Protein AF-A0A2D9HT43-F1 (afdb_monomer)

Radius of gyration: 37.3 Å; Cα contacts (8 Å, |Δi|>4): 70; chains: 1; bounding box: 81×37×95 Å

Mean predicted aligned error: 15.66 Å

Sequence (176 aa):
MTYVPLQVFAKCLQIGKVQDRSEYRELWDRGIVPRKLMPRNPSKAYAIAPDAKKRDFIDFRGEWKNGVFKRFTKAEQQSKRKEYKKSERYKAIVTKAQNKYKKTKKSKTTRKKYNSSEKAKEARKGQALKNRIKRNAYQVKYRAQPKVKAKIKAYDNRPEVKARKRQLERERSKKA

Solvent-accessible surface area (backbone atoms only — not comparable to full-atom values): 10287 Å² total; per-residue (Å²): 136,78,61,41,56,61,68,61,48,54,52,55,34,61,75,66,67,56,86,48,76,65,59,54,49,51,38,42,76,70,61,76,47,67,84,63,56,48,40,98,58,58,64,73,79,68,62,73,48,93,81,58,60,83,69,87,67,85,64,67,58,41,48,78,53,96,92,41,78,46,70,49,55,74,67,55,30,50,51,52,52,57,52,46,64,69,34,68,68,45,49,50,53,52,49,52,52,50,55,56,48,57,71,35,68,70,43,46,51,53,50,50,56,48,63,70,31,65,73,45,47,50,53,50,52,54,49,50,48,54,51,49,53,54,51,50,55,49,50,54,56,54,50,66,35,67,73,47,39,49,51,51,53,57,54,58,65,36,67,69,52,44,53,50,53,54,49,53,50,54,55,50,65,73,74,108

Secondary structure (DSSP, 8-state):
--PPPHHHHHHHHHHTT--SHHHHHHHHHTT-S-GGG--S-HHHHH---TT--------SSEEEETTEEEEPPHHHHHHHHHHHHHSHHHHHHHHHHHHHHHHSHHHHHHHHHHHHSHHHHHHHHHHHHHHHHHHHHHHHHHHHSHHHHHHHHHHHTSHHHHHHHHHHHHHHHTT-

Foldseek 3Di:
DDEAPPVVVVVVCVVVVPDDPVSVVVCVVVVVDDPRHDDPCVCVVPVPPVPPPVPVDPPLQFDDDPNDTDGDDPVSSVVVVVVVCVDPVVVVVVVVVVVVVCPDPVNVVVVVVVCPDPVNVVVVVVVVVVVVVVVVVVVVVVCPPPVNVVVVVVVCPDPVNVVVVVVVVVVVVVVD

pLDDT: mean 80.1, std 17.53, range [44.97, 96.88]

Structure (mmCIF, N/CA/C/O backbone):
data_AF-A0A2D9HT43-F1
#
_entry.id   AF-A0A2D9HT43-F1
#
loop_
_atom_site.group_PDB
_atom_site.id
_atom_site.type_symbol
_atom_site.label_atom_id
_atom_site.label_alt_id
_atom_site.label_comp_id
_atom_site.label_asym_id
_atom_site.label_entity_id
_atom_site.label_seq_id
_atom_site.pdbx_PDB_ins_code
_atom_site.Cartn_x
_atom_site.Cartn_y
_atom_site.Cartn_z
_atom_site.occupancy
_atom_site.B_iso_or_equiv
_atom_site.auth_seq_id
_atom_site.auth_comp_id
_atom_site.auth_asym_id
_atom_site.auth_atom_id
_atom_site.pdbx_PDB_model_num
ATOM 1 N N . MET A 1 1 ? -40.882 0.993 40.236 1.00 47.44 1 MET A N 1
ATOM 2 C CA . MET A 1 1 ? -39.575 1.456 40.763 1.00 47.44 1 MET A CA 1
ATOM 3 C C . MET A 1 1 ? -39.493 2.965 40.594 1.00 47.44 1 MET A C 1
ATOM 5 O O . MET A 1 1 ? -39.526 3.429 39.461 1.00 47.44 1 MET A O 1
ATOM 9 N N . THR A 1 2 ? -39.459 3.716 41.693 1.00 53.53 2 THR A N 1
ATOM 10 C CA . THR A 1 2 ? -39.380 5.184 41.706 1.00 53.53 2 THR A CA 1
ATOM 11 C C . THR A 1 2 ? -37.910 5.608 41.675 1.00 53.53 2 THR A C 1
ATOM 13 O O . THR A 1 2 ? -37.162 5.343 42.609 1.00 53.53 2 THR A O 1
ATOM 16 N N . TYR A 1 3 ? -37.471 6.195 40.562 1.00 56.66 3 TYR A N 1
ATOM 17 C CA . TYR A 1 3 ? -36.114 6.726 40.407 1.00 56.66 3 TYR A CA 1
ATOM 18 C C . TYR A 1 3 ? -36.106 8.212 40.754 1.00 56.66 3 TYR A C 1
ATOM 20 O O . TYR A 1 3 ? -37.044 8.930 40.405 1.00 56.66 3 TYR A 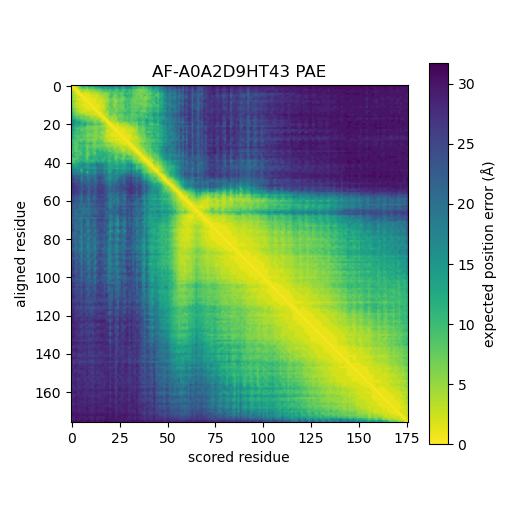O 1
ATOM 28 N N . VAL A 1 4 ? -35.036 8.686 41.388 1.00 59.50 4 VAL A N 1
ATOM 29 C CA . VAL A 1 4 ? -34.881 10.111 41.697 1.00 59.50 4 VAL A CA 1
ATOM 30 C C . VAL A 1 4 ? -34.480 10.882 40.432 1.00 59.50 4 VAL A C 1
ATOM 32 O O . VAL A 1 4 ? -33.596 10.429 39.692 1.00 59.50 4 VAL A O 1
ATOM 35 N N . PRO A 1 5 ? -35.098 12.046 40.153 1.00 61.25 5 PRO A N 1
ATOM 36 C CA . PRO A 1 5 ? -34.677 12.918 39.066 1.00 61.25 5 PRO A CA 1
ATOM 37 C C . PRO A 1 5 ? -33.209 13.332 39.210 1.00 61.25 5 PRO A C 1
ATOM 39 O O . PRO A 1 5 ? -32.733 13.663 40.293 1.00 61.25 5 PRO A O 1
ATOM 42 N N . LEU A 1 6 ? -32.491 13.368 38.089 1.00 59.22 6 LEU A N 1
ATOM 43 C CA . LEU A 1 6 ? -31.044 13.619 38.037 1.00 59.22 6 LEU A CA 1
ATOM 44 C C . LEU A 1 6 ? -30.625 14.950 38.691 1.00 59.22 6 LEU A C 1
ATOM 46 O O . LEU A 1 6 ? -29.543 15.049 39.260 1.00 59.22 6 LEU A O 1
ATOM 50 N N . GLN A 1 7 ? -31.503 15.951 38.651 1.00 61.62 7 GLN A N 1
ATOM 51 C CA . GLN A 1 7 ? -31.298 17.263 39.271 1.00 61.62 7 GLN A CA 1
ATOM 52 C C . GLN A 1 7 ? -31.323 17.198 40.804 1.00 61.62 7 GLN A C 1
ATOM 54 O O . GLN A 1 7 ? -30.508 17.836 41.464 1.00 61.62 7 GLN A O 1
ATOM 59 N N . VAL A 1 8 ? -32.235 16.403 41.371 1.00 65.50 8 VAL A N 1
ATOM 60 C CA . VAL A 1 8 ? -32.342 16.194 42.823 1.00 65.50 8 VAL A CA 1
ATOM 61 C C . VAL A 1 8 ? -31.124 15.414 43.316 1.00 65.50 8 VAL A C 1
ATOM 63 O O . VAL A 1 8 ? -30.506 15.785 44.306 1.00 65.50 8 VAL A O 1
ATOM 66 N N . PHE A 1 9 ? -30.707 14.404 42.551 1.00 64.94 9 PHE A N 1
ATOM 67 C CA . PHE A 1 9 ? -29.502 13.626 42.822 1.00 64.94 9 PHE A CA 1
ATOM 68 C C . PHE A 1 9 ? -28.223 14.485 42.845 1.00 64.94 9 PHE A C 1
ATOM 70 O O . PHE A 1 9 ? -27.435 14.390 43.782 1.00 64.94 9 PHE A O 1
ATOM 77 N N . ALA A 1 10 ? -28.037 15.366 41.855 1.00 61.75 10 ALA A N 1
ATOM 78 C CA . ALA A 1 10 ? -26.878 16.259 41.791 1.00 61.75 10 ALA A CA 1
ATOM 79 C C . ALA A 1 10 ? -26.815 17.238 42.980 1.00 61.75 10 ALA A C 1
ATOM 81 O O . ALA A 1 10 ? -25.738 17.458 43.532 1.00 61.75 10 ALA A O 1
ATOM 82 N N . LYS A 1 11 ? -27.967 17.765 43.424 1.00 66.00 11 LYS A N 1
ATOM 83 C CA . LYS A 1 11 ? -28.049 18.621 44.620 1.00 66.00 11 LYS A CA 1
ATOM 84 C C . LYS A 1 11 ? -27.650 17.871 45.894 1.00 66.00 11 LYS A C 1
ATOM 86 O O . LYS A 1 11 ? -26.897 18.410 46.698 1.00 66.00 11 LYS A O 1
ATOM 91 N N . CYS A 1 12 ? -28.089 16.622 46.065 1.00 64.81 12 CYS A N 1
ATOM 92 C CA . CYS A 1 12 ? -27.716 15.809 47.229 1.00 64.81 12 CYS A CA 1
ATOM 93 C C . CYS A 1 12 ? -26.199 15.561 47.321 1.00 64.81 12 CYS A C 1
ATOM 95 O O . CYS A 1 12 ? -25.651 15.555 48.420 1.00 64.81 12 CYS A O 1
ATOM 97 N N . LEU A 1 13 ? -25.508 15.400 46.187 1.00 65.69 13 LEU A N 1
ATOM 98 C CA . LEU A 1 13 ? -24.051 15.213 46.158 1.00 65.69 13 LEU A CA 1
ATOM 99 C C . LEU A 1 13 ? -23.279 16.480 46.526 1.00 65.69 13 LEU A C 1
ATOM 101 O O . LEU A 1 13 ? -22.301 16.401 47.265 1.00 65.69 13 LEU A O 1
ATOM 105 N N . GLN A 1 14 ? -23.750 17.638 46.054 1.00 64.62 14 GLN A N 1
ATOM 106 C CA . GLN A 1 14 ? -23.176 18.936 46.414 1.00 64.62 14 GLN A CA 1
ATOM 107 C C . GLN A 1 14 ? -23.322 19.219 47.914 1.00 64.62 14 GLN A C 1
ATOM 109 O O . GLN A 1 14 ? -22.366 19.663 48.544 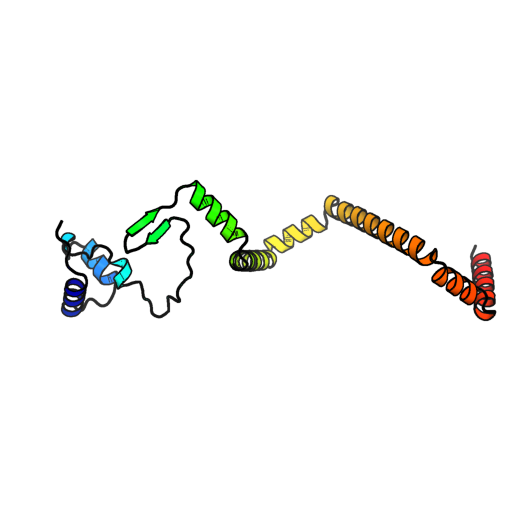1.00 64.62 14 GLN A O 1
ATOM 114 N N . ILE A 1 15 ? -24.481 18.896 48.500 1.00 66.00 15 ILE A N 1
ATOM 115 C CA . ILE A 1 15 ? -24.714 19.009 49.950 1.00 66.00 15 ILE A CA 1
ATOM 116 C C . ILE A 1 15 ? -23.774 18.073 50.725 1.00 66.00 15 ILE A C 1
ATOM 118 O O . ILE A 1 15 ? -23.203 18.469 51.737 1.00 66.00 15 ILE A O 1
ATOM 122 N N . GLY A 1 16 ? -23.566 16.851 50.225 1.00 64.06 16 GLY A N 1
ATOM 123 C CA . GLY A 1 16 ? -22.676 15.859 50.835 1.00 64.06 16 GLY A CA 1
ATOM 124 C C . GLY A 1 16 ? -21.177 16.098 50.622 1.00 64.06 16 GLY A C 1
ATOM 125 O O . GLY A 1 16 ? -20.390 15.254 51.039 1.00 64.06 16 GLY A O 1
ATOM 126 N N . LYS A 1 17 ? -20.773 17.198 49.961 1.00 65.81 17 LYS A N 1
ATOM 127 C CA . LYS A 1 17 ? -19.381 17.489 49.559 1.00 65.81 17 LYS A CA 1
ATOM 128 C C . LYS A 1 17 ? -18.695 16.345 48.789 1.00 65.81 17 LYS A C 1
ATOM 130 O O . LYS A 1 17 ? -17.473 16.244 48.812 1.00 65.81 17 LYS A O 1
ATOM 135 N N . VAL A 1 18 ? -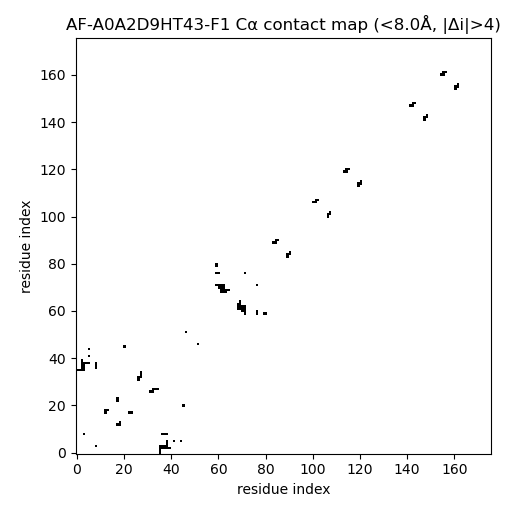19.461 15.497 48.102 1.00 62.62 18 VAL A N 1
ATOM 136 C CA . VAL A 1 18 ? -18.911 14.393 47.302 1.00 62.62 18 VAL A CA 1
ATOM 137 C C . VAL A 1 18 ? -18.427 14.975 45.980 1.00 62.62 18 VAL A C 1
ATOM 139 O O . VAL A 1 18 ? -19.241 15.482 45.204 1.00 62.62 18 VAL A O 1
ATOM 142 N N . GLN A 1 19 ? -17.116 14.950 45.746 1.00 53.56 19 GLN A N 1
ATOM 143 C CA . GLN A 1 19 ? -16.502 15.688 44.642 1.00 53.56 19 GLN A CA 1
ATOM 144 C C . GLN A 1 19 ? -16.489 14.878 43.343 1.00 53.56 19 GLN A C 1
ATOM 146 O O . GLN A 1 19 ? -16.711 15.451 42.278 1.00 53.56 19 GLN A O 1
ATOM 151 N N . ASP A 1 20 ? -16.324 13.549 43.425 1.00 53.06 20 ASP A N 1
ATOM 152 C CA . ASP A 1 20 ? -16.060 12.713 42.248 1.00 53.06 20 ASP A CA 1
ATOM 153 C C . ASP A 1 20 ? -16.893 11.419 42.124 1.00 53.06 20 ASP A C 1
ATOM 155 O O . ASP A 1 20 ? -17.424 10.849 43.081 1.00 53.06 20 ASP A O 1
ATOM 159 N N . ARG A 1 21 ? -16.961 10.897 40.883 1.00 53.22 21 ARG A N 1
ATOM 160 C CA . ARG A 1 21 ? -17.639 9.630 40.511 1.00 53.22 21 ARG A CA 1
ATOM 161 C C . ARG A 1 21 ? -17.147 8.429 41.327 1.00 53.22 21 ARG A C 1
ATOM 163 O O . ARG A 1 21 ? -17.914 7.490 41.550 1.00 53.22 21 ARG A O 1
ATOM 170 N N . SER A 1 22 ? -15.867 8.430 41.681 1.00 50.44 22 SER A N 1
ATOM 171 C CA . SER A 1 22 ? -15.189 7.356 42.410 1.00 50.44 22 SER A CA 1
ATOM 172 C C . SER A 1 22 ? -15.655 7.317 43.861 1.00 50.44 22 SER A C 1
ATOM 174 O O . SER A 1 22 ? -16.091 6.270 44.324 1.00 50.44 22 SER A O 1
ATOM 176 N N . GLU A 1 23 ? -15.694 8.477 44.519 1.00 60.44 23 GLU A N 1
ATOM 177 C CA . GLU A 1 23 ? -16.112 8.622 45.916 1.00 60.44 23 GLU A CA 1
ATOM 178 C C . GLU A 1 23 ? -17.560 8.173 46.114 1.00 60.44 23 GLU A C 1
ATOM 180 O O . GLU A 1 23 ? -17.862 7.381 47.002 1.00 60.44 23 GLU A O 1
ATOM 185 N N . TYR A 1 24 ? -18.468 8.584 45.224 1.00 62.34 24 TYR A N 1
ATOM 186 C CA . TYR A 1 24 ? -19.856 8.135 45.309 1.00 62.34 24 TYR A CA 1
ATOM 187 C C . TYR A 1 24 ? -20.007 6.624 45.060 1.00 62.34 24 TYR A C 1
ATOM 189 O O . TYR A 1 24 ? -20.838 5.967 45.690 1.00 62.34 24 TYR A O 1
ATOM 197 N N . ARG A 1 25 ? -19.208 6.052 44.145 1.00 58.84 25 ARG A N 1
ATOM 198 C CA . ARG A 1 25 ? -19.225 4.607 43.876 1.00 58.84 25 ARG A CA 1
ATOM 199 C C . ARG A 1 25 ? -18.683 3.807 45.057 1.00 58.84 25 ARG A C 1
ATOM 201 O O . ARG A 1 25 ? -19.245 2.764 45.360 1.00 58.84 25 ARG A O 1
ATOM 208 N N . GLU A 1 26 ? -17.681 4.325 45.756 1.00 60.78 26 GLU A N 1
ATOM 209 C CA . GLU A 1 26 ? -17.181 3.733 46.996 1.00 60.78 26 GLU A CA 1
ATOM 210 C C . GLU A 1 26 ? -18.216 3.797 48.124 1.00 60.78 26 GLU A C 1
ATOM 212 O O . GLU A 1 26 ? -18.436 2.800 48.807 1.00 60.78 26 GLU A O 1
ATOM 217 N N . LEU A 1 27 ? -18.919 4.922 48.292 1.00 64.94 27 LEU A N 1
ATOM 218 C CA . LEU A 1 27 ? -20.018 5.037 49.263 1.00 64.94 27 LEU A CA 1
ATOM 219 C C . LEU A 1 27 ? -21.182 4.083 48.937 1.00 64.94 27 LEU A C 1
ATOM 221 O O . LEU A 1 27 ? -21.844 3.566 49.839 1.00 64.94 27 LEU A O 1
ATOM 225 N N . TRP A 1 28 ? -21.418 3.824 47.650 1.00 61.12 28 TRP A N 1
ATOM 226 C CA . TRP A 1 28 ? -22.394 2.847 47.169 1.00 61.12 28 TRP A CA 1
ATOM 227 C C . TRP A 1 28 ? -21.954 1.396 47.408 1.00 61.12 28 TRP A C 1
ATOM 229 O O . TRP A 1 28 ? -22.754 0.601 47.901 1.00 61.12 28 TRP A O 1
ATOM 239 N N . ASP A 1 29 ? -20.697 1.057 47.108 1.00 58.06 29 ASP A N 1
ATOM 240 C CA . ASP A 1 29 ? -20.122 -0.271 47.370 1.00 58.06 29 ASP A CA 1
ATOM 241 C C . ASP A 1 29 ? -20.102 -0.573 48.879 1.00 58.06 29 ASP A C 1
ATOM 243 O O . ASP A 1 29 ? -20.346 -1.705 49.292 1.00 58.06 29 ASP A O 1
ATOM 247 N N . ARG A 1 30 ? -19.918 0.460 49.710 1.00 66.81 30 ARG A N 1
ATOM 248 C CA . ARG A 1 30 ? -20.008 0.392 51.178 1.00 66.81 30 ARG A CA 1
ATOM 249 C C . ARG A 1 30 ? -21.443 0.375 51.722 1.00 66.81 30 ARG A C 1
ATOM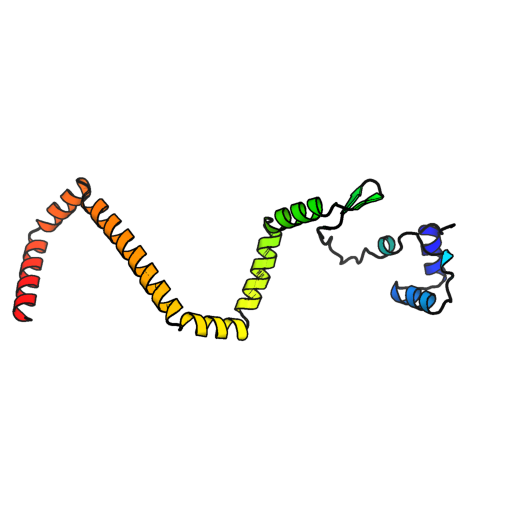 251 O O . ARG A 1 30 ? -21.624 0.271 52.929 1.00 66.81 30 ARG A O 1
ATOM 258 N N . GLY A 1 31 ? -22.463 0.490 50.868 1.00 61.50 31 GLY A N 1
ATOM 259 C CA . GLY A 1 31 ? -23.874 0.422 51.269 1.00 61.50 31 GLY A CA 1
ATOM 260 C C . GLY A 1 31 ? -24.404 1.651 52.017 1.00 61.50 31 GLY A C 1
ATOM 261 O O . GLY A 1 31 ? -25.523 1.610 52.522 1.00 61.50 31 GLY A O 1
ATOM 262 N N . ILE A 1 32 ? -23.641 2.747 52.061 1.00 68.75 32 ILE A N 1
ATOM 263 C CA . ILE A 1 32 ? -24.005 3.985 52.770 1.00 68.75 32 ILE A CA 1
ATOM 264 C C . ILE A 1 32 ? -25.128 4.718 52.026 1.00 68.75 32 ILE A C 1
ATOM 266 O O . ILE A 1 32 ? -25.995 5.335 52.643 1.00 68.75 32 ILE A O 1
ATOM 270 N N . VAL A 1 33 ? -25.144 4.632 50.690 1.00 62.00 33 VAL A N 1
ATOM 271 C CA . VAL A 1 33 ? -26.161 5.294 49.865 1.00 62.00 33 VAL A CA 1
ATOM 272 C C . VAL A 1 33 ? -27.188 4.288 49.326 1.00 62.00 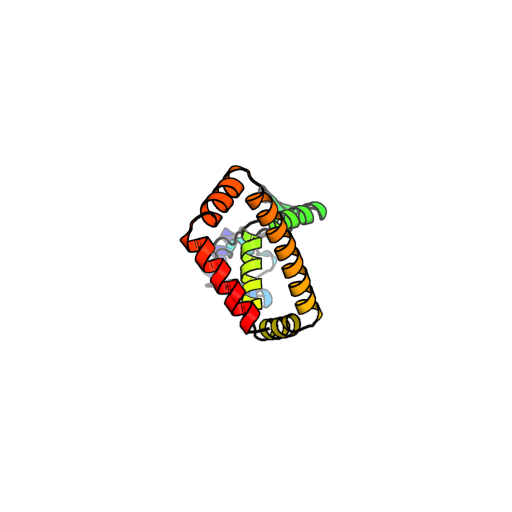33 VAL A C 1
ATOM 274 O O . VAL A 1 33 ? -26.809 3.319 48.659 1.00 62.00 33 VAL A O 1
ATOM 277 N N . PRO A 1 34 ? -28.502 4.514 49.534 1.00 64.12 34 PRO A N 1
ATOM 278 C CA . PRO A 1 34 ? -29.542 3.613 49.050 1.00 64.12 34 PRO A CA 1
ATOM 279 C C . PRO A 1 34 ? -29.515 3.399 47.530 1.00 64.12 34 PRO A C 1
ATOM 281 O O . PRO A 1 34 ? -29.622 4.337 46.738 1.00 64.12 34 PRO A O 1
ATOM 284 N N . ARG A 1 35 ? -29.505 2.126 47.108 1.00 56.16 35 ARG A N 1
ATOM 285 C CA . ARG A 1 35 ? -29.502 1.704 45.688 1.00 56.16 35 ARG A CA 1
ATOM 286 C C . ARG A 1 35 ? -30.671 2.259 44.861 1.00 56.16 35 ARG A C 1
ATOM 288 O O . ARG A 1 35 ? -30.567 2.363 43.642 1.00 56.16 35 ARG A O 1
ATOM 295 N N . LYS A 1 36 ? -31.778 2.614 45.520 1.00 63.84 36 LYS A N 1
ATOM 296 C CA . LYS A 1 36 ? -33.003 3.148 44.902 1.00 63.84 36 LYS A CA 1
ATOM 297 C C . LYS A 1 36 ? -32.860 4.606 44.428 1.00 63.84 36 LYS A C 1
ATOM 299 O O . LYS A 1 36 ? -33.677 5.055 43.634 1.00 63.84 36 LYS A O 1
ATOM 304 N N . LEU A 1 37 ? -31.824 5.329 44.870 1.00 60.59 37 LEU A N 1
ATOM 305 C CA . LEU A 1 37 ? -31.625 6.757 44.579 1.00 60.59 37 LEU A CA 1
ATOM 306 C C . LEU A 1 37 ? -30.817 7.035 43.297 1.00 60.59 37 LEU A C 1
ATOM 308 O O . LEU A 1 37 ? -30.546 8.195 42.991 1.00 60.59 37 LEU A O 1
ATOM 312 N N . MET A 1 38 ? -30.425 6.013 42.526 1.00 62.28 38 MET A N 1
ATOM 313 C CA . MET A 1 38 ? -29.676 6.251 41.289 1.00 62.28 38 MET A CA 1
ATOM 314 C C . MET A 1 38 ? -30.564 6.861 40.192 1.00 62.28 38 MET A C 1
ATOM 316 O O . MET A 1 38 ? -31.673 6.376 39.957 1.00 62.28 38 MET A O 1
ATOM 320 N N . PRO A 1 39 ? -30.061 7.840 39.417 1.00 55.34 39 PRO A N 1
ATOM 321 C CA . PRO A 1 39 ? -30.671 8.184 38.144 1.00 55.34 39 PRO A CA 1
ATOM 322 C C . PRO A 1 39 ? -30.630 6.965 37.219 1.00 55.34 39 PRO A C 1
ATOM 324 O O . PRO A 1 39 ? -29.661 6.210 37.211 1.00 55.34 39 PRO A O 1
ATOM 327 N N . ARG A 1 40 ? -31.638 6.803 36.358 1.00 52.41 40 ARG A N 1
ATOM 328 C CA . ARG A 1 40 ? -31.739 5.667 35.419 1.00 52.41 40 ARG A CA 1
ATOM 329 C C . ARG A 1 40 ? -30.543 5.539 34.459 1.00 52.41 40 ARG A C 1
ATOM 331 O O . ARG A 1 40 ? -30.354 4.486 33.855 1.00 52.41 40 ARG A O 1
ATOM 338 N N . ASN A 1 41 ? -29.741 6.597 34.295 1.00 54.34 41 ASN A N 1
ATOM 339 C CA . ASN A 1 41 ? -28.531 6.581 33.477 1.00 54.34 41 ASN A CA 1
ATOM 340 C C . ASN A 1 41 ? -27.451 7.549 34.015 1.00 54.34 41 ASN A C 1
ATOM 342 O O . ASN A 1 41 ? -27.242 8.623 33.446 1.00 54.34 41 ASN A O 1
ATOM 346 N N . PRO A 1 42 ? -26.744 7.189 35.102 1.00 50.38 42 PRO A N 1
ATOM 347 C CA . PRO A 1 42 ? -25.782 8.074 35.764 1.00 50.38 42 PRO A CA 1
ATOM 348 C C . PRO A 1 42 ? -24.572 8.362 34.864 1.00 50.38 42 PRO A C 1
ATOM 350 O O . PRO A 1 42 ? -23.957 9.416 34.961 1.00 50.38 42 PRO A O 1
ATOM 353 N N . SER A 1 43 ? -24.271 7.469 33.912 1.00 48.38 43 SER A N 1
ATOM 354 C CA . SER A 1 43 ? -23.185 7.656 32.946 1.00 48.38 43 SER A CA 1
ATOM 355 C C . SER A 1 43 ? -23.335 8.920 32.093 1.00 48.38 43 SER A C 1
ATOM 357 O O . SER A 1 43 ? -22.327 9.531 31.768 1.00 48.38 43 SER A O 1
ATOM 359 N N . LYS A 1 44 ? -24.564 9.364 31.781 1.00 50.19 44 LYS A N 1
ATOM 360 C CA . LYS A 1 44 ? -24.808 10.598 31.012 1.00 50.19 44 LYS A CA 1
ATOM 361 C C . LYS A 1 44 ? -24.469 11.874 31.792 1.00 50.19 44 LYS A C 1
ATOM 363 O O . LYS A 1 44 ? -24.095 12.853 31.161 1.00 50.19 44 LYS A O 1
ATOM 368 N N . ALA A 1 45 ? -24.596 11.861 33.121 1.00 48.66 45 ALA A N 1
ATOM 369 C CA . ALA A 1 45 ? -24.344 13.030 33.970 1.00 48.66 45 ALA A CA 1
ATOM 370 C C . ALA A 1 45 ? -22.842 13.328 34.121 1.00 48.66 45 ALA A C 1
ATOM 372 O O . ALA A 1 45 ? -22.453 14.482 34.227 1.00 48.66 45 ALA A O 1
ATOM 373 N N . TYR A 1 46 ? -22.009 12.282 34.087 1.00 46.44 46 TYR A N 1
ATOM 374 C CA . TYR A 1 46 ? -20.568 12.358 34.369 1.00 46.44 46 TYR A CA 1
ATOM 375 C C . TYR A 1 46 ? -19.677 12.045 33.153 1.00 46.44 46 TYR A C 1
ATOM 377 O O . TYR A 1 46 ? -18.466 11.910 33.296 1.00 46.44 46 TYR A O 1
ATOM 385 N N . ALA A 1 47 ? -20.247 11.870 31.953 1.00 44.97 47 ALA A N 1
ATOM 386 C CA . ALA A 1 47 ? -19.491 11.529 30.738 1.00 44.97 47 ALA A CA 1
ATOM 387 C C . ALA A 1 47 ? -18.891 12.732 29.995 1.00 44.97 47 ALA A C 1
ATOM 389 O O . ALA A 1 47 ? -18.266 12.537 28.953 1.00 44.97 47 ALA A O 1
ATOM 390 N N . ILE A 1 48 ? -19.052 13.954 30.498 1.00 45.03 48 ILE A N 1
ATOM 391 C CA . ILE A 1 48 ? -18.397 15.122 29.912 1.00 45.03 48 ILE A CA 1
ATOM 392 C C . ILE A 1 48 ? -17.154 15.414 30.749 1.00 45.03 48 ILE A C 1
ATOM 394 O O . ILE A 1 48 ? -17.122 16.363 31.521 1.00 45.03 48 ILE A O 1
ATOM 398 N N . ALA A 1 49 ? -16.121 14.579 30.610 1.00 46.88 49 ALA A N 1
ATOM 399 C CA . ALA A 1 49 ? -14.785 15.112 30.850 1.00 46.88 49 ALA A CA 1
ATOM 400 C C . ALA A 1 49 ? -14.593 16.254 29.826 1.00 46.88 49 ALA A C 1
ATOM 402 O O . ALA A 1 49 ? -14.924 16.046 28.651 1.00 46.88 49 ALA A O 1
ATOM 403 N N . PRO A 1 50 ? -14.128 17.452 30.214 1.00 49.09 50 PRO A N 1
ATOM 404 C CA . PRO A 1 50 ? -13.966 18.582 29.286 1.00 49.09 50 PRO A CA 1
ATOM 405 C C . PRO A 1 50 ? -13.045 18.237 28.096 1.00 49.09 50 PRO A C 1
ATOM 407 O O . PRO A 1 50 ? -13.173 18.761 26.992 1.00 49.09 50 PRO A O 1
ATOM 410 N N . ASP A 1 51 ? -12.161 17.271 28.309 1.00 45.47 51 ASP A N 1
ATOM 411 C CA . ASP A 1 51 ? -11.166 16.692 27.416 1.00 45.47 51 ASP A CA 1
ATOM 412 C C . ASP A 1 51 ? -11.594 15.352 26.787 1.00 45.47 51 ASP A C 1
ATOM 414 O O . ASP A 1 51 ? -10.903 14.828 25.901 1.00 45.47 51 ASP A O 1
ATOM 418 N N . ALA A 1 52 ? -12.788 14.839 27.118 1.00 48.97 52 ALA A N 1
ATOM 419 C CA . ALA A 1 52 ? -13.482 13.852 26.297 1.00 48.97 52 ALA A CA 1
ATOM 420 C C . ALA A 1 52 ? -14.001 14.541 25.029 1.00 48.97 52 ALA A C 1
ATOM 422 O O . ALA A 1 52 ? -15.203 14.617 24.772 1.00 48.97 52 ALA A O 1
ATOM 423 N N . LYS A 1 53 ? -13.058 15.016 24.196 1.00 47.31 53 LYS A N 1
ATOM 424 C CA . LYS A 1 53 ? -13.265 15.289 22.774 1.00 47.31 53 LYS A CA 1
ATOM 425 C C . LYS A 1 53 ? -14.229 14.242 22.276 1.00 47.31 53 LYS A C 1
ATOM 427 O O . LYS A 1 53 ? -13.920 13.062 22.463 1.00 47.31 53 LYS A O 1
ATOM 432 N N . LYS A 1 54 ? -15.352 14.681 21.692 1.00 49.09 54 LYS A N 1
ATOM 433 C CA . LYS A 1 54 ? -16.340 13.855 20.993 1.00 49.09 54 LYS A CA 1
ATOM 434 C C . LYS A 1 54 ? -15.588 12.741 20.279 1.00 49.09 54 LYS A C 1
ATOM 436 O O . LYS A 1 54 ? -15.045 12.925 19.192 1.00 49.09 54 LYS A O 1
ATOM 441 N N . ARG A 1 55 ? -15.431 11.596 20.944 1.00 50.75 55 ARG A N 1
ATOM 442 C CA . ARG A 1 55 ? -14.874 10.430 20.293 1.00 50.75 55 ARG A CA 1
ATOM 443 C C . ARG A 1 55 ? -16.029 10.082 19.399 1.00 50.75 55 ARG A C 1
ATOM 445 O O . ARG A 1 55 ? -17.044 9.616 19.906 1.00 50.75 55 ARG A O 1
ATOM 452 N N . ASP A 1 56 ? -15.891 10.375 18.112 1.00 53.91 56 ASP A N 1
ATOM 453 C CA . ASP A 1 56 ? -16.762 9.861 17.065 1.00 53.91 56 ASP A CA 1
ATOM 454 C C . ASP A 1 56 ? -16.615 8.338 17.097 1.00 53.91 56 ASP A C 1
ATOM 456 O O . ASP A 1 56 ? -15.867 7.729 16.329 1.00 53.91 56 ASP A O 1
ATOM 460 N N . PHE A 1 57 ? -17.174 7.717 18.124 1.00 58.44 57 PHE A N 1
ATOM 461 C CA . PHE A 1 57 ? -17.099 6.308 18.385 1.00 58.44 57 PHE A CA 1
ATOM 462 C C . PHE A 1 57 ? -18.250 5.717 17.603 1.00 58.44 57 PHE A C 1
ATOM 464 O O . PHE A 1 57 ? -19.416 5.972 17.893 1.00 58.44 57 PHE A O 1
ATOM 471 N N . ILE A 1 58 ? -17.908 4.969 16.564 1.00 65.69 58 ILE A N 1
ATOM 472 C CA . ILE A 1 58 ? -18.906 4.275 15.767 1.00 65.69 58 ILE A CA 1
ATOM 473 C C . ILE A 1 58 ? -19.421 3.128 16.632 1.00 65.69 58 ILE A C 1
ATOM 475 O O . ILE A 1 58 ? -18.711 2.144 16.853 1.00 65.69 58 ILE A O 1
ATOM 479 N N . ASP A 1 59 ? -20.637 3.272 17.157 1.00 70.69 59 ASP A N 1
ATOM 480 C CA . ASP A 1 59 ? -21.287 2.191 17.885 1.00 70.69 59 ASP A CA 1
ATOM 481 C C . ASP A 1 59 ? -21.859 1.182 16.887 1.00 70.69 59 ASP A C 1
ATOM 483 O O . ASP A 1 59 ? -22.850 1.415 16.197 1.00 70.69 59 ASP A O 1
ATOM 487 N N . PHE A 1 60 ? -21.203 0.028 16.796 1.00 79.94 60 PHE A N 1
ATOM 488 C CA . PHE A 1 60 ? -21.660 -1.069 15.950 1.00 79.94 60 PHE A CA 1
ATOM 489 C C . PHE A 1 60 ? -22.820 -1.851 16.572 1.00 79.94 60 PHE A C 1
ATOM 491 O O . PHE A 1 60 ? -23.274 -2.798 15.945 1.00 79.94 60 PHE A O 1
ATOM 498 N N . ARG A 1 61 ? -23.274 -1.533 17.793 1.00 74.81 61 ARG A N 1
ATOM 499 C CA . ARG A 1 61 ? -24.317 -2.303 18.496 1.00 74.81 61 ARG A CA 1
ATOM 500 C C . ARG A 1 61 ? -25.728 -1.782 18.257 1.00 74.81 61 ARG A C 1
ATOM 502 O O . ARG A 1 61 ? -26.677 -2.548 18.413 1.00 74.81 61 ARG A O 1
ATOM 509 N N . GLY A 1 62 ? -25.879 -0.513 17.906 1.00 81.19 62 GLY A N 1
ATOM 510 C CA . GLY A 1 62 ? -27.183 0.118 17.762 1.00 81.19 62 GLY A CA 1
ATOM 511 C C . GLY A 1 62 ? -27.085 1.624 17.602 1.00 81.19 62 GLY A C 1
ATOM 512 O O . GLY A 1 62 ? -25.994 2.190 17.564 1.00 81.19 62 GLY A O 1
ATOM 513 N N . GLU A 1 63 ? -28.241 2.266 17.528 1.00 79.62 63 GLU A N 1
ATOM 514 C CA . GLU A 1 63 ? -28.371 3.716 17.462 1.00 79.62 63 GLU A CA 1
ATOM 515 C C . GLU A 1 63 ? -29.383 4.220 18.484 1.00 79.62 63 GLU A C 1
ATOM 517 O O . GLU A 1 63 ? -30.385 3.570 18.784 1.00 79.62 63 GLU A O 1
ATOM 522 N N . TRP A 1 64 ? -29.106 5.401 19.026 1.00 73.81 64 TRP A N 1
ATOM 523 C CA . TRP A 1 64 ? -30.065 6.136 19.834 1.00 73.81 64 TRP A CA 1
ATOM 524 C C . TRP A 1 64 ? -30.958 6.951 18.905 1.00 73.81 64 TRP A C 1
ATOM 526 O O . TRP A 1 64 ? -30.461 7.789 18.156 1.00 73.81 64 TRP A O 1
ATOM 536 N N . LYS A 1 65 ? -32.269 6.727 18.974 1.00 70.56 65 LYS A N 1
ATOM 537 C CA . LYS A 1 65 ? -33.282 7.534 18.287 1.00 70.56 65 LYS A CA 1
ATOM 538 C C . LYS A 1 65 ? -34.339 7.950 19.300 1.00 70.56 65 LYS A C 1
ATOM 540 O O . LYS A 1 65 ? -34.872 7.103 20.008 1.00 70.56 65 LYS A O 1
ATOM 545 N N . ASN A 1 66 ? -34.589 9.255 19.413 1.00 67.12 66 ASN A N 1
ATOM 546 C CA . ASN A 1 66 ? -35.593 9.835 20.316 1.00 67.12 66 ASN A CA 1
ATOM 547 C C . ASN A 1 66 ? -35.493 9.324 21.768 1.00 67.12 66 ASN A C 1
ATOM 549 O O . ASN A 1 66 ? -36.487 8.995 22.403 1.00 67.12 66 ASN A O 1
ATOM 553 N N . GLY A 1 67 ? -34.268 9.195 22.291 1.00 66.62 67 GLY A N 1
ATOM 554 C CA . GLY A 1 67 ? -34.034 8.727 23.662 1.00 66.62 67 GLY A CA 1
ATOM 555 C C . GLY A 1 67 ? -34.183 7.216 23.880 1.00 66.62 67 GLY A C 1
ATOM 556 O O . GLY A 1 67 ? -33.909 6.749 24.984 1.00 66.62 67 GLY A O 1
ATOM 557 N N . VAL A 1 68 ? -34.521 6.442 22.844 1.00 61.69 68 VAL A N 1
ATOM 558 C CA . VAL A 1 68 ? -34.606 4.976 22.877 1.00 61.69 68 VAL A CA 1
ATOM 559 C C . VAL A 1 68 ? -33.434 4.371 22.102 1.00 61.69 68 VAL A C 1
ATOM 561 O O . VAL A 1 68 ? -33.109 4.795 20.992 1.00 61.69 68 VAL A O 1
ATOM 564 N N . PHE A 1 69 ? -32.766 3.375 22.688 1.00 71.88 69 PHE A N 1
ATOM 565 C CA . PHE A 1 69 ? -31.667 2.667 22.032 1.00 71.88 69 PHE A CA 1
ATOM 566 C C . PHE A 1 69 ? -32.197 1.482 21.223 1.00 71.88 69 PHE A C 1
ATOM 568 O O . PHE A 1 69 ? -32.668 0.496 21.791 1.00 71.88 69 PHE A O 1
ATOM 575 N N . LYS A 1 70 ? -32.072 1.553 19.897 1.00 79.81 70 LYS A N 1
ATOM 576 C CA . LYS A 1 70 ? -32.399 0.452 18.991 1.00 79.81 70 LYS A CA 1
ATOM 577 C C . LYS A 1 70 ? -31.138 -0.353 18.698 1.00 79.81 70 LYS A C 1
ATOM 579 O O . LYS A 1 70 ? -30.191 0.163 18.105 1.00 79.81 70 LYS A O 1
ATOM 584 N N . ARG A 1 71 ? -31.124 -1.630 19.087 1.00 82.75 71 ARG A N 1
ATOM 585 C CA . ARG A 1 71 ? -30.037 -2.554 18.734 1.00 82.75 71 ARG A CA 1
ATOM 586 C C . ARG A 1 71 ? -30.106 -2.935 17.258 1.00 82.75 71 ARG A C 1
ATOM 588 O O . ARG A 1 71 ? -31.181 -3.232 16.749 1.00 82.75 71 ARG A O 1
ATOM 595 N N . PHE A 1 72 ? -28.947 -2.980 16.610 1.00 88.12 72 PHE A N 1
ATOM 596 C CA . PHE A 1 72 ? -28.822 -3.531 15.264 1.00 88.12 72 PHE A CA 1
ATOM 597 C C . PHE A 1 72 ? -28.871 -5.055 15.301 1.00 88.12 72 PHE A C 1
ATOM 599 O O . PHE A 1 72 ? -28.252 -5.689 16.165 1.00 88.12 72 PHE A O 1
ATOM 606 N N . THR A 1 73 ? -29.544 -5.638 14.315 1.00 92.62 73 THR A N 1
ATOM 607 C CA . THR A 1 73 ? -29.484 -7.070 14.010 1.00 92.62 73 THR A CA 1
ATOM 608 C C . THR A 1 73 ? -28.061 -7.472 13.620 1.00 92.62 73 THR A C 1
ATOM 610 O O . THR A 1 73 ? -27.273 -6.651 13.148 1.00 92.62 73 THR A O 1
ATOM 613 N N . LYS A 1 74 ? -27.699 -8.754 13.759 1.00 93.06 74 LYS A N 1
ATOM 614 C CA . LYS A 1 74 ? -26.350 -9.228 13.385 1.00 93.06 74 LYS A CA 1
ATOM 615 C C . LYS A 1 74 ? -25.977 -8.868 11.936 1.00 93.06 74 LYS A C 1
ATOM 617 O O . LYS A 1 74 ? -24.822 -8.524 11.686 1.00 93.06 74 LYS A O 1
ATOM 622 N N . ALA A 1 75 ? -26.938 -8.906 11.011 1.00 93.00 75 ALA A N 1
ATOM 623 C CA . ALA A 1 75 ? -26.731 -8.548 9.607 1.00 93.00 75 ALA A CA 1
ATOM 624 C C . ALA A 1 75 ? -26.374 -7.060 9.432 1.00 93.00 75 ALA A C 1
ATOM 626 O O . ALA A 1 75 ? -25.379 -6.736 8.783 1.00 93.00 75 ALA A O 1
ATOM 627 N N . GLU A 1 76 ? -27.108 -6.163 10.091 1.00 90.69 76 GLU A N 1
ATOM 628 C CA . GLU A 1 76 ? -26.835 -4.718 10.089 1.00 90.69 76 GLU A CA 1
ATOM 629 C C . GLU A 1 76 ? -25.483 -4.382 10.737 1.00 90.69 76 GLU A C 1
ATOM 631 O O . GLU A 1 76 ? -24.741 -3.516 10.271 1.00 90.69 76 GLU A O 1
ATOM 636 N N . GLN A 1 77 ? -25.099 -5.100 11.795 1.00 90.31 77 GLN A N 1
ATOM 637 C CA . GLN A 1 77 ? -23.775 -4.921 12.39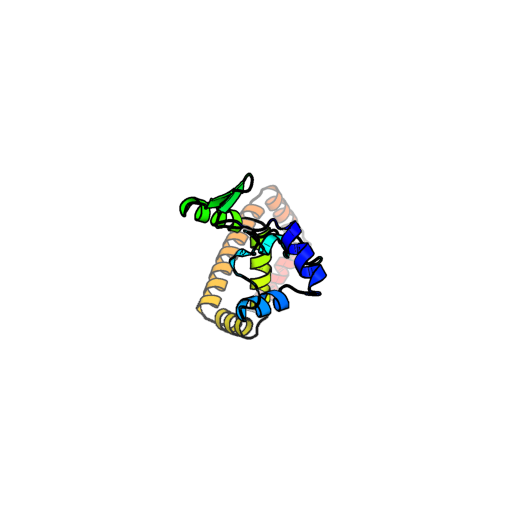6 1.00 90.31 77 GLN A CA 1
ATOM 638 C C . GLN A 1 77 ? -22.661 -5.315 11.422 1.00 90.31 77 GLN A C 1
ATOM 640 O O . GLN A 1 77 ? -21.623 -4.651 11.350 1.00 90.31 77 GLN A O 1
ATOM 645 N N . GLN A 1 78 ? -22.851 -6.404 10.671 1.00 91.81 78 GLN A N 1
ATOM 646 C CA . GLN A 1 78 ? -21.886 -6.835 9.665 1.00 91.81 78 GLN A CA 1
ATOM 647 C C . GLN A 1 78 ? -21.784 -5.836 8.511 1.00 91.81 78 GLN A C 1
ATOM 649 O O . GLN A 1 78 ? -20.661 -5.529 8.101 1.00 91.81 78 GLN A O 1
ATOM 654 N N . SER A 1 79 ? -22.905 -5.310 8.006 1.00 91.75 79 SER A N 1
ATOM 655 C CA . SER A 1 79 ? -22.890 -4.306 6.936 1.00 91.75 79 SER A CA 1
ATOM 656 C C . SER A 1 79 ? -22.171 -3.034 7.389 1.00 91.75 79 SER A C 1
ATOM 658 O O . SER A 1 79 ? -21.201 -2.637 6.742 1.00 91.75 79 SER A O 1
ATOM 660 N N . LYS A 1 80 ? -22.503 -2.494 8.570 1.00 89.81 80 LYS A N 1
ATOM 661 C CA . LYS A 1 80 ? -21.817 -1.320 9.137 1.00 89.81 80 LYS A CA 1
ATOM 662 C C . LYS A 1 80 ? -20.327 -1.549 9.369 1.00 89.81 80 LYS A C 1
ATOM 664 O O . LYS A 1 80 ? -19.514 -0.662 9.124 1.00 89.81 80 LYS A O 1
ATOM 669 N N . ARG A 1 81 ? -19.915 -2.744 9.809 1.00 91.00 81 ARG A N 1
ATOM 670 C CA . ARG A 1 81 ? -18.484 -3.084 9.936 1.00 91.00 81 ARG A CA 1
ATOM 671 C C . ARG A 1 81 ? -17.790 -3.125 8.577 1.00 91.00 81 ARG A C 1
ATOM 673 O O . ARG A 1 81 ? -16.658 -2.658 8.472 1.00 91.00 81 ARG A O 1
ATOM 680 N N . LYS A 1 82 ? -18.430 -3.697 7.552 1.00 93.38 82 LYS A N 1
ATOM 681 C CA . LYS A 1 82 ? -17.891 -3.735 6.182 1.00 93.38 82 LYS A CA 1
ATOM 682 C C . LYS A 1 82 ? -17.755 -2.325 5.613 1.00 93.38 82 LYS A C 1
ATOM 684 O O . LYS A 1 82 ? -16.722 -2.013 5.031 1.00 93.38 82 LYS A O 1
ATOM 689 N N . GLU A 1 83 ? -18.755 -1.480 5.820 1.00 92.00 83 GLU A N 1
ATOM 690 C CA . GLU A 1 83 ? -18.744 -0.078 5.411 1.00 92.00 83 GLU A CA 1
ATOM 691 C C . GLU A 1 83 ? -17.652 0.712 6.140 1.00 92.00 83 GLU A C 1
ATOM 693 O O . GLU A 1 83 ? -16.805 1.335 5.503 1.00 92.00 83 GLU A O 1
ATOM 698 N N . TYR A 1 84 ? -17.559 0.580 7.466 1.00 90.00 84 TYR A N 1
ATOM 699 C CA . TYR A 1 84 ? -16.504 1.221 8.245 1.00 90.00 84 TYR A CA 1
ATOM 700 C C . TYR A 1 84 ? -15.103 0.815 7.782 1.00 90.00 84 TYR A C 1
ATOM 702 O O . TYR A 1 84 ? -14.227 1.671 7.681 1.00 90.00 84 TYR A O 1
ATOM 710 N N . LYS A 1 85 ? -14.885 -0.457 7.424 1.00 91.75 85 LYS A N 1
ATOM 711 C CA . LYS A 1 85 ? -13.600 -0.916 6.870 1.00 91.75 85 LYS A CA 1
ATOM 712 C C . LYS A 1 85 ? -13.212 -0.211 5.564 1.00 91.75 85 LYS A C 1
ATOM 714 O O . LYS A 1 85 ? -12.027 -0.153 5.247 1.00 91.75 85 LYS A O 1
ATOM 719 N N . LYS A 1 86 ? -14.181 0.319 4.811 1.00 93.75 86 LYS A N 1
ATOM 720 C CA . LYS A 1 86 ? -13.939 1.101 3.589 1.00 93.75 86 LYS A CA 1
ATOM 721 C C . LYS A 1 86 ? -13.647 2.576 3.875 1.00 93.75 86 LYS A C 1
ATOM 723 O O . LYS A 1 86 ? -13.076 3.235 3.011 1.00 93.75 86 LYS A O 1
ATOM 728 N N . SER A 1 87 ? -14.001 3.081 5.059 1.00 91.31 87 SER A N 1
ATOM 729 C CA . SER A 1 87 ? -13.796 4.487 5.425 1.00 91.31 87 SER A CA 1
ATOM 730 C C . SER A 1 87 ? -12.314 4.879 5.443 1.00 91.31 87 SER A C 1
ATOM 732 O O . SER A 1 87 ? -11.454 4.108 5.882 1.00 91.31 87 SER A O 1
ATOM 734 N N . GLU A 1 88 ? -12.016 6.116 5.040 1.00 91.75 88 GLU A N 1
ATOM 735 C CA . GLU A 1 88 ? -10.654 6.670 5.096 1.00 91.75 88 GLU A CA 1
ATOM 736 C C . GLU A 1 88 ? -10.098 6.687 6.520 1.00 91.75 88 GLU A C 1
ATOM 738 O O . GLU A 1 88 ? -8.928 6.387 6.752 1.00 91.75 88 GLU A O 1
ATOM 743 N N . ARG A 1 89 ? -10.962 6.922 7.510 1.00 86.62 89 ARG A N 1
ATOM 744 C CA . ARG A 1 89 ? -10.586 6.854 8.922 1.00 86.62 89 ARG A CA 1
ATOM 745 C C . ARG A 1 89 ? -10.069 5.474 9.319 1.00 86.62 89 ARG A C 1
ATOM 747 O O . ARG A 1 89 ? -9.025 5.377 9.966 1.00 86.62 89 ARG A O 1
ATOM 754 N N . TYR A 1 90 ? -10.775 4.405 8.946 1.00 89.88 90 TYR A N 1
ATOM 755 C CA . TYR A 1 90 ? -10.314 3.048 9.235 1.00 89.88 90 TYR A CA 1
ATOM 756 C C . TYR A 1 90 ? -8.978 2.768 8.545 1.00 89.88 90 TYR A C 1
ATOM 758 O O . TYR A 1 90 ? -8.046 2.282 9.193 1.00 89.88 90 TYR A O 1
ATOM 766 N N . LYS A 1 91 ? -8.851 3.143 7.265 1.00 93.81 91 LYS A N 1
ATOM 767 C CA . LYS A 1 91 ? -7.597 3.012 6.509 1.00 93.81 91 LYS A CA 1
ATOM 768 C C . LYS A 1 91 ? -6.449 3.750 7.198 1.00 93.81 91 LYS A C 1
ATOM 770 O O . LYS A 1 91 ? -5.376 3.171 7.358 1.00 93.81 91 LYS A O 1
ATOM 775 N N . ALA A 1 92 ? -6.667 4.972 7.679 1.00 92.12 92 ALA A N 1
ATOM 776 C CA . ALA A 1 92 ? -5.666 5.751 8.405 1.00 92.12 92 ALA A CA 1
ATOM 777 C C . ALA A 1 92 ? -5.239 5.076 9.722 1.00 92.12 92 ALA A C 1
ATOM 779 O O . ALA A 1 92 ? -4.041 4.946 9.989 1.00 92.12 92 ALA A O 1
ATOM 780 N N . ILE A 1 93 ? -6.194 4.581 10.521 1.00 90.31 93 ILE A N 1
ATOM 781 C CA . ILE A 1 93 ? -5.912 3.869 11.782 1.00 90.31 93 ILE A CA 1
ATOM 782 C C . ILE A 1 93 ? -5.087 2.606 11.517 1.00 90.31 93 ILE A C 1
ATOM 784 O O . ILE A 1 93 ? -4.053 2.391 12.156 1.00 90.31 93 ILE A O 1
ATOM 788 N N . VAL A 1 94 ? -5.515 1.788 10.553 1.00 93.94 94 VAL A N 1
ATOM 789 C CA . VAL A 1 94 ? -4.816 0.554 10.173 1.00 93.94 94 VAL A CA 1
ATOM 790 C C . VAL A 1 94 ? -3.423 0.869 9.643 1.00 93.94 94 VAL A C 1
ATOM 792 O O . VAL A 1 94 ? -2.458 0.233 10.057 1.00 93.94 94 VAL A O 1
ATOM 795 N N . THR A 1 95 ? -3.285 1.888 8.797 1.00 94.81 95 THR A N 1
ATOM 796 C CA . THR A 1 95 ? -1.992 2.303 8.238 1.00 94.81 95 THR A CA 1
ATOM 797 C C . THR A 1 95 ? -1.036 2.762 9.337 1.00 94.81 95 THR A C 1
ATOM 799 O O . THR A 1 95 ? 0.121 2.340 9.372 1.00 94.81 95 THR A O 1
ATOM 802 N N . LYS A 1 96 ? -1.517 3.563 10.296 1.00 95.00 96 LYS A N 1
ATOM 803 C CA . LYS A 1 96 ? -0.735 3.990 11.466 1.00 95.00 96 LYS A CA 1
ATOM 804 C C . LYS A 1 96 ? -0.276 2.791 12.299 1.00 95.00 96 LYS A C 1
ATOM 806 O O . LYS A 1 96 ? 0.903 2.709 12.649 1.00 95.00 96 LYS A O 1
ATOM 811 N N . ALA A 1 97 ? -1.171 1.841 12.570 1.00 93.94 97 ALA A N 1
ATOM 812 C CA . ALA A 1 97 ? -0.853 0.618 13.305 1.00 93.94 97 ALA A CA 1
ATOM 813 C C . ALA A 1 97 ? 0.166 -0.265 12.559 1.00 93.94 97 ALA A C 1
ATOM 815 O O . ALA A 1 97 ? 1.156 -0.702 13.148 1.00 93.94 97 ALA A O 1
ATOM 816 N N . GLN A 1 98 ? -0.012 -0.465 11.251 1.00 93.50 98 GLN A N 1
ATOM 817 C CA . GLN A 1 98 ? 0.919 -1.214 10.405 1.00 93.50 98 GLN A CA 1
ATOM 818 C C . GLN A 1 98 ? 2.298 -0.553 10.352 1.00 93.50 98 GLN A C 1
ATOM 820 O O . GLN A 1 98 ? 3.312 -1.234 10.483 1.00 93.50 98 GLN A O 1
ATOM 825 N N . ASN A 1 99 ? 2.363 0.769 10.193 1.00 94.94 99 ASN A N 1
ATOM 826 C CA . ASN A 1 99 ? 3.626 1.504 10.170 1.00 94.94 99 ASN A CA 1
ATOM 827 C C . ASN A 1 99 ? 4.338 1.445 11.524 1.00 94.94 99 ASN A C 1
ATOM 829 O O . ASN A 1 99 ? 5.555 1.269 11.561 1.00 94.94 99 ASN A O 1
ATOM 833 N N . LYS A 1 100 ? 3.592 1.507 12.635 1.00 95.50 100 LYS A N 1
ATOM 834 C CA . LYS A 1 100 ? 4.135 1.257 13.977 1.00 95.50 100 LYS A CA 1
ATOM 835 C C . LYS A 1 100 ? 4.726 -0.152 14.071 1.00 95.50 100 LYS A C 1
ATOM 837 O O . LYS A 1 100 ? 5.873 -0.299 14.484 1.00 95.50 100 LYS A O 1
ATOM 842 N N . TYR A 1 101 ? 3.998 -1.172 13.612 1.00 92.25 101 TYR A N 1
ATOM 843 C CA . TYR A 1 101 ? 4.471 -2.558 13.618 1.00 92.25 101 TYR A CA 1
ATOM 844 C C . TYR A 1 101 ? 5.731 -2.758 12.761 1.00 92.25 101 TYR A C 1
ATOM 846 O O . TYR A 1 101 ? 6.699 -3.351 13.234 1.00 92.25 101 TYR A O 1
ATOM 854 N N . LYS A 1 102 ? 5.780 -2.190 11.548 1.00 92.38 102 LYS A N 1
ATOM 855 C CA . LYS A 1 102 ? 6.944 -2.257 10.641 1.00 92.38 102 LYS A CA 1
ATOM 856 C C . LYS A 1 102 ? 8.231 -1.700 11.259 1.00 92.38 102 LYS A C 1
ATOM 858 O O . LYS A 1 102 ? 9.322 -2.119 10.879 1.00 92.38 102 LYS A O 1
ATOM 863 N N . LYS A 1 103 ? 8.124 -0.750 12.196 1.00 93.06 103 LYS A N 1
ATOM 864 C CA . LYS A 1 103 ? 9.281 -0.154 12.883 1.00 93.06 103 LYS A CA 1
ATOM 865 C C . LYS A 1 103 ? 9.869 -1.062 13.970 1.00 93.06 103 LYS A C 1
ATOM 867 O O . LYS A 1 103 ? 11.031 -0.872 14.331 1.00 93.06 103 LYS A O 1
ATOM 872 N N . THR A 1 104 ? 9.115 -2.050 14.454 1.00 96.12 104 THR A N 1
ATOM 873 C CA . THR A 1 104 ? 9.555 -2.967 15.518 1.00 96.12 104 THR A CA 1
ATOM 874 C C . THR A 1 104 ? 10.718 -3.861 15.076 1.00 96.12 104 THR A C 1
ATOM 876 O O . THR A 1 104 ? 10.822 -4.240 13.906 1.00 96.12 104 THR A O 1
ATOM 879 N N . LYS A 1 105 ? 11.575 -4.262 16.028 1.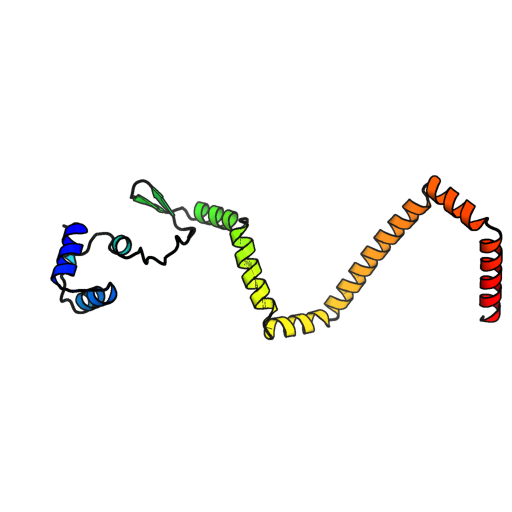00 95.31 105 LYS A N 1
ATOM 880 C CA . LYS A 1 105 ? 12.694 -5.190 15.776 1.00 95.31 105 LYS A CA 1
ATOM 881 C C . LYS A 1 105 ? 12.197 -6.520 15.198 1.00 95.31 105 LYS A C 1
ATOM 883 O O . LYS A 1 105 ? 12.714 -6.958 14.177 1.00 95.31 105 LYS A O 1
ATOM 888 N N . LYS A 1 106 ? 11.132 -7.092 15.777 1.00 94.88 106 LYS A N 1
ATOM 889 C CA . LYS A 1 106 ? 10.502 -8.347 15.323 1.00 94.88 106 LYS A CA 1
ATOM 890 C C . LYS A 1 106 ? 10.031 -8.283 13.866 1.00 94.88 106 LYS A C 1
ATOM 892 O O . LYS A 1 106 ? 10.252 -9.221 13.104 1.00 94.88 106 LYS A O 1
ATOM 897 N N . SER A 1 107 ? 9.401 -7.180 13.456 1.00 94.00 107 SER A N 1
ATOM 898 C CA . SER A 1 107 ? 8.970 -7.016 12.062 1.00 94.00 107 SER A CA 1
ATOM 899 C C . SER A 1 107 ? 10.160 -6.856 11.111 1.00 94.00 107 SER A C 1
ATOM 901 O O . SER A 1 107 ? 10.192 -7.460 10.040 1.00 94.00 107 SER A O 1
ATOM 903 N N . LYS A 1 108 ? 11.180 -6.085 11.507 1.00 94.50 108 LYS A N 1
ATOM 904 C CA . LYS A 1 108 ? 12.391 -5.895 10.696 1.00 94.50 108 LYS A CA 1
ATOM 905 C C . LYS A 1 108 ? 13.147 -7.210 10.476 1.00 94.50 108 LYS A C 1
ATOM 907 O O . LYS A 1 108 ? 13.542 -7.491 9.345 1.00 94.50 108 LYS A O 1
ATOM 912 N N . THR A 1 109 ? 13.313 -8.031 11.514 1.00 94.44 109 THR A N 1
ATOM 913 C CA . THR A 1 109 ? 14.018 -9.322 11.419 1.00 94.44 109 THR A CA 1
ATOM 914 C C . THR A 1 109 ? 13.267 -10.320 10.544 1.00 94.44 109 THR A C 1
ATOM 916 O O . THR A 1 109 ? 13.854 -10.890 9.624 1.00 94.44 109 THR A O 1
ATOM 919 N N . THR A 1 110 ? 11.959 -10.479 10.755 1.00 94.00 110 THR A N 1
ATOM 920 C CA . THR A 1 110 ? 11.111 -11.351 9.921 1.00 94.00 110 THR A CA 1
ATOM 921 C C . THR A 1 110 ? 11.092 -10.906 8.459 1.00 94.00 110 THR A C 1
ATOM 923 O O . THR A 1 110 ? 11.266 -11.736 7.567 1.00 94.00 110 THR A O 1
ATOM 926 N N . ARG A 1 111 ? 10.986 -9.596 8.191 1.00 92.81 111 ARG A N 1
ATOM 927 C CA . ARG A 1 111 ? 11.070 -9.047 6.829 1.00 92.81 111 ARG A CA 1
ATOM 928 C C . ARG A 1 111 ? 12.424 -9.327 6.179 1.00 92.81 111 ARG A C 1
ATOM 930 O O . ARG A 1 111 ? 12.454 -9.680 5.002 1.00 92.81 111 ARG A O 1
ATOM 937 N N . LYS A 1 112 ? 13.533 -9.183 6.915 1.00 94.12 112 LYS A N 1
ATOM 938 C CA . LYS A 1 112 ? 14.880 -9.498 6.410 1.00 94.12 112 LYS A CA 1
ATOM 939 C C . LYS A 1 112 ? 14.992 -10.982 6.049 1.00 94.12 112 LYS A C 1
ATOM 941 O O . LYS A 1 112 ? 15.369 -11.274 4.920 1.00 94.12 112 LYS A O 1
ATOM 946 N N . LYS A 1 113 ? 14.565 -11.882 6.947 1.00 95.81 113 LYS A N 1
ATOM 947 C CA . LYS A 1 113 ? 14.555 -13.342 6.729 1.00 95.81 113 LYS A CA 1
ATOM 948 C C . LYS A 1 113 ? 13.731 -13.738 5.502 1.00 95.81 113 LYS A C 1
ATOM 950 O O . LYS A 1 113 ? 14.183 -14.524 4.677 1.00 95.81 113 LYS A O 1
ATOM 955 N N . TYR A 1 114 ? 12.537 -13.166 5.348 1.00 94.06 114 TYR A N 1
ATOM 956 C CA . TYR A 1 114 ? 11.715 -13.406 4.163 1.00 94.06 114 TYR A CA 1
ATOM 957 C C . TYR A 1 114 ? 12.396 -12.887 2.892 1.00 94.06 114 TYR A C 1
ATOM 959 O O . TYR A 1 114 ? 12.490 -13.602 1.903 1.00 94.06 114 TYR A O 1
ATOM 967 N N . ASN A 1 115 ? 12.932 -11.666 2.915 1.00 93.00 115 ASN A N 1
ATOM 968 C CA . ASN A 1 115 ? 13.569 -11.054 1.751 1.00 93.00 115 ASN A CA 1
ATOM 969 C C . ASN A 1 115 ? 14.841 -11.767 1.274 1.00 93.00 115 ASN A C 1
ATOM 971 O O . ASN A 1 115 ? 15.206 -11.573 0.111 1.00 93.00 115 ASN A O 1
ATOM 975 N N . SER A 1 116 ? 15.508 -12.517 2.155 1.00 93.44 116 SER A N 1
ATOM 976 C CA . SER A 1 116 ? 16.659 -13.363 1.835 1.00 93.44 116 SER A CA 1
ATOM 977 C C . SER A 1 116 ? 16.275 -14.786 1.426 1.00 93.44 116 SER A C 1
ATOM 979 O O . SER A 1 116 ? 17.145 -15.509 0.956 1.00 93.44 116 SER A O 1
ATOM 981 N N . SER A 1 117 ? 15.011 -15.192 1.592 1.00 96.12 117 SER A N 1
ATOM 982 C CA . SER A 1 117 ? 14.541 -16.518 1.175 1.00 96.12 117 SER A CA 1
ATOM 983 C C . SER A 1 117 ? 14.579 -16.682 -0.346 1.00 96.12 117 SER A C 1
ATOM 985 O O . SER A 1 117 ? 14.324 -15.725 -1.085 1.00 96.12 117 SER A O 1
ATOM 987 N N . GLU A 1 118 ? 14.838 -17.905 -0.813 1.00 95.56 118 GLU A N 1
ATOM 988 C CA . GLU A 1 118 ? 14.852 -18.217 -2.248 1.00 95.56 118 GLU A CA 1
ATOM 989 C C . GLU A 1 118 ? 13.508 -17.919 -2.906 1.00 95.56 118 GLU A C 1
ATOM 991 O O . GLU A 1 118 ? 13.471 -17.239 -3.927 1.00 95.56 118 GLU A O 1
ATOM 996 N N . LYS A 1 119 ? 12.396 -18.252 -2.240 1.00 94.12 119 LYS A N 1
ATOM 997 C CA . LYS A 1 119 ? 11.044 -17.908 -2.701 1.00 94.12 119 LYS A CA 1
ATOM 998 C C . LYS A 1 119 ? 10.889 -16.413 -3.011 1.00 94.12 119 LYS A C 1
ATOM 1000 O O . LYS A 1 119 ? 10.309 -16.034 -4.027 1.00 94.12 119 LYS A O 1
ATOM 1005 N N . ALA A 1 120 ? 11.419 -15.536 -2.153 1.00 94.50 120 ALA A N 1
ATOM 1006 C CA . ALA A 1 120 ? 11.358 -14.094 -2.386 1.00 94.50 120 ALA A CA 1
ATOM 1007 C C . ALA A 1 120 ? 12.302 -13.636 -3.510 1.00 94.50 120 ALA A C 1
ATOM 1009 O O . ALA A 1 120 ? 11.959 -12.717 -4.258 1.00 94.50 120 ALA A O 1
ATOM 1010 N N . LYS A 1 121 ? 13.483 -14.250 -3.642 1.00 94.69 121 LYS A N 1
ATOM 1011 C CA . LYS A 1 121 ? 14.424 -13.956 -4.735 1.00 94.69 121 LYS A CA 1
ATOM 1012 C C . LYS A 1 121 ? 13.855 -14.385 -6.086 1.00 94.69 121 LYS A C 1
ATOM 1014 O O . LYS A 1 121 ? 13.904 -13.607 -7.036 1.00 94.69 121 LYS A O 1
ATOM 1019 N N . GLU A 1 122 ? 13.273 -15.572 -6.160 1.00 95.38 122 GLU A N 1
ATOM 1020 C CA . GLU A 1 122 ? 12.635 -16.114 -7.355 1.00 95.38 122 GLU A CA 1
ATOM 1021 C C . GLU A 1 122 ? 11.451 -15.250 -7.795 1.00 95.38 122 GLU A C 1
ATOM 1023 O O . GLU A 1 122 ? 11.392 -14.828 -8.950 1.00 95.38 122 GLU A O 1
ATOM 1028 N N . ALA A 1 123 ? 10.586 -14.848 -6.859 1.00 95.56 123 ALA A N 1
ATOM 1029 C CA . ALA A 1 123 ? 9.491 -13.925 -7.149 1.00 95.56 123 ALA A CA 1
ATOM 1030 C C . ALA A 1 123 ? 9.990 -12.596 -7.753 1.00 95.56 123 ALA A C 1
ATOM 1032 O O . ALA A 1 123 ? 9.400 -12.081 -8.707 1.00 95.56 123 ALA A O 1
ATOM 1033 N N . ARG A 1 124 ? 11.110 -12.046 -7.252 1.00 94.50 124 ARG A N 1
ATOM 1034 C CA . ARG A 1 124 ? 11.730 -10.835 -7.823 1.00 94.50 124 ARG A CA 1
ATOM 1035 C C . ARG A 1 124 ? 12.284 -11.077 -9.222 1.00 94.50 124 ARG A C 1
ATOM 1037 O O . ARG A 1 124 ? 12.065 -10.236 -10.090 1.00 94.50 124 ARG A O 1
ATOM 1044 N N . LYS A 1 125 ? 12.973 -12.201 -9.453 1.00 95.19 125 LYS A N 1
ATOM 1045 C CA . LYS A 1 125 ? 13.486 -12.579 -10.781 1.00 95.19 125 LYS A CA 1
ATOM 1046 C C . LYS A 1 125 ? 12.342 -12.726 -11.787 1.00 95.19 125 LYS A C 1
ATOM 1048 O O . LYS A 1 125 ? 12.395 -12.121 -12.855 1.00 95.19 125 LYS A O 1
ATOM 1053 N N . GLY A 1 126 ? 11.274 -13.432 -11.415 1.00 95.94 126 GLY A N 1
ATOM 1054 C CA . GLY A 1 126 ? 10.078 -13.590 -12.244 1.00 95.94 126 GLY A CA 1
ATOM 1055 C C . GLY A 1 126 ? 9.420 -12.250 -12.572 1.00 95.94 126 GLY A C 1
ATOM 1056 O O . GLY A 1 126 ? 9.103 -11.972 -13.729 1.00 95.94 126 GLY A O 1
ATOM 1057 N N . GLN A 1 127 ? 9.283 -11.361 -11.585 1.00 94.62 127 GLN A N 1
ATOM 1058 C CA . GLN A 1 127 ? 8.734 -10.026 -11.819 1.00 94.62 127 GLN A CA 1
ATOM 1059 C C . GLN A 1 127 ? 9.647 -9.162 -12.704 1.00 94.62 127 GLN A C 1
ATOM 1061 O O . GLN A 1 127 ? 9.164 -8.462 -13.595 1.00 94.62 127 GLN A O 1
ATOM 1066 N N . ALA A 1 128 ? 10.963 -9.217 -12.493 1.00 96.25 128 ALA A N 1
ATOM 1067 C CA . ALA A 1 128 ? 11.935 -8.510 -13.320 1.00 96.25 128 ALA A CA 1
ATOM 1068 C C . ALA A 1 128 ? 11.880 -8.985 -14.778 1.00 96.25 128 ALA A C 1
ATOM 1070 O O . ALA A 1 128 ? 11.905 -8.158 -15.691 1.00 96.25 128 ALA A O 1
ATOM 1071 N N . LEU A 1 129 ? 11.724 -10.293 -15.001 1.00 96.50 129 LEU A N 1
ATOM 1072 C CA . LEU A 1 129 ? 11.557 -10.868 -16.331 1.00 96.50 129 LEU A CA 1
ATOM 1073 C C . LEU A 1 129 ? 10.273 -10.368 -17.004 1.00 96.50 129 LEU A C 1
ATOM 1075 O O . LEU A 1 129 ? 10.337 -9.877 -18.130 1.00 96.50 129 LEU A O 1
ATOM 1079 N N . LYS A 1 130 ? 9.133 -10.397 -16.301 1.00 96.88 130 LYS A N 1
ATOM 1080 C CA . LYS A 1 130 ? 7.859 -9.843 -16.800 1.00 96.88 130 LYS A CA 1
ATOM 1081 C C . LYS A 1 130 ? 8.003 -8.375 -17.207 1.00 96.88 130 LYS A C 1
ATOM 1083 O O . LYS A 1 130 ? 7.588 -7.980 -18.296 1.00 96.88 130 LYS A O 1
ATOM 1088 N N . ASN A 1 131 ? 8.654 -7.573 -16.366 1.00 96.75 131 ASN A N 1
ATOM 1089 C CA . ASN A 1 131 ? 8.904 -6.161 -16.650 1.00 96.75 131 ASN A CA 1
ATOM 1090 C C . ASN A 1 131 ? 9.829 -5.972 -17.863 1.00 96.75 131 ASN A C 1
ATOM 1092 O O . ASN A 1 131 ? 9.589 -5.084 -18.681 1.00 96.75 131 ASN A O 1
ATOM 1096 N N . ARG A 1 132 ? 10.867 -6.808 -18.005 1.00 96.44 132 ARG A N 1
ATOM 1097 C CA . ARG A 1 132 ? 11.779 -6.790 -19.158 1.00 96.44 132 ARG A CA 1
ATOM 1098 C C . ARG A 1 132 ? 11.041 -7.117 -20.451 1.00 96.44 132 ARG A C 1
ATOM 1100 O O . ARG A 1 132 ? 11.180 -6.374 -21.412 1.00 96.44 132 ARG A O 1
ATOM 1107 N N . ILE A 1 133 ? 10.220 -8.166 -20.456 1.00 96.25 133 ILE A N 1
ATOM 1108 C CA . ILE A 1 133 ? 9.400 -8.549 -21.614 1.00 96.25 133 ILE A CA 1
ATOM 1109 C C . ILE A 1 133 ? 8.472 -7.396 -22.004 1.00 96.25 133 ILE A C 1
ATOM 1111 O O . ILE A 1 133 ? 8.471 -6.976 -23.159 1.00 96.25 133 ILE A O 1
ATOM 1115 N N . LYS A 1 134 ? 7.756 -6.811 -21.033 1.00 96.12 134 LYS A N 1
ATOM 1116 C CA . LYS A 1 134 ? 6.865 -5.665 -21.271 1.00 96.12 134 LYS A CA 1
ATOM 1117 C C . LYS A 1 134 ? 7.611 -4.469 -21.870 1.00 96.12 134 LYS A C 1
ATOM 1119 O O . LYS A 1 134 ? 7.135 -3.865 -22.829 1.00 96.12 134 LYS A O 1
ATOM 1124 N N . ARG A 1 135 ? 8.790 -4.135 -21.332 1.00 95.50 135 ARG A N 1
ATOM 1125 C CA . ARG A 1 135 ? 9.628 -3.037 -21.838 1.00 95.50 135 ARG A CA 1
ATOM 1126 C C . ARG A 1 135 ? 10.137 -3.318 -23.249 1.00 95.50 135 ARG A C 1
ATOM 1128 O O . ARG A 1 135 ? 10.074 -2.431 -24.092 1.00 95.50 135 ARG A O 1
ATOM 1135 N N . ASN A 1 136 ? 10.617 -4.530 -23.509 1.00 96.00 136 ASN A N 1
ATOM 1136 C CA . ASN A 1 136 ?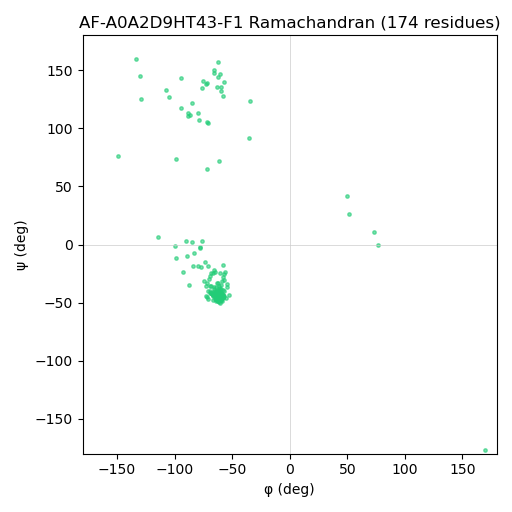 11.127 -4.920 -24.821 1.00 96.00 136 ASN A CA 1
ATOM 1137 C C . ASN A 1 136 ? 10.013 -4.873 -25.870 1.00 96.00 136 ASN A C 1
ATOM 1139 O O . ASN A 1 136 ? 10.197 -4.261 -26.916 1.00 96.00 136 ASN A O 1
ATOM 1143 N N . ALA A 1 137 ? 8.834 -5.419 -25.561 1.00 95.38 137 ALA A N 1
ATOM 1144 C CA . ALA A 1 137 ? 7.667 -5.349 -26.438 1.00 95.38 137 ALA A CA 1
ATOM 1145 C C . ALA A 1 137 ? 7.279 -3.895 -26.755 1.00 95.38 137 ALA A C 1
ATOM 1147 O O . ALA A 1 137 ? 7.021 -3.554 -27.909 1.00 95.38 137 ALA A O 1
ATOM 1148 N N . TYR A 1 138 ? 7.296 -3.018 -25.746 1.00 95.94 138 TYR A N 1
ATOM 1149 C CA . TYR A 1 138 ? 7.068 -1.589 -25.946 1.00 95.94 138 TYR A CA 1
ATOM 1150 C C . TYR A 1 138 ? 8.134 -0.950 -26.850 1.00 95.94 138 TYR A C 1
ATOM 1152 O O . TYR A 1 138 ? 7.788 -0.240 -27.791 1.00 95.94 138 TYR A O 1
ATOM 1160 N N . GLN A 1 139 ? 9.422 -1.222 -26.616 1.00 95.50 139 GLN A N 1
ATOM 1161 C CA . GLN A 1 139 ? 10.511 -0.672 -27.430 1.00 95.50 139 GLN A CA 1
ATOM 1162 C C . GLN A 1 139 ? 10.452 -1.136 -28.886 1.00 95.50 139 GLN A C 1
ATOM 1164 O O . GLN A 1 139 ? 10.686 -0.325 -29.780 1.00 95.50 139 GLN A O 1
ATOM 1169 N N . VAL A 1 140 ? 10.122 -2.406 -29.131 1.00 94.69 140 VAL A N 1
ATOM 1170 C CA . VAL A 1 140 ? 9.940 -2.942 -30.487 1.00 94.69 140 VAL A CA 1
ATOM 1171 C C . VAL A 1 140 ? 8.820 -2.187 -31.200 1.00 94.69 140 VAL A C 1
ATOM 1173 O O . VAL A 1 140 ? 9.048 -1.649 -32.281 1.00 94.69 140 VAL A O 1
ATOM 1176 N N . LYS A 1 141 ? 7.648 -2.050 -30.564 1.00 96.06 141 LYS A N 1
ATOM 1177 C CA . LYS A 1 141 ? 6.521 -1.286 -31.126 1.00 96.06 141 LYS A CA 1
ATOM 1178 C C . LYS A 1 141 ? 6.884 0.177 -31.383 1.00 96.06 141 LYS A C 1
ATOM 1180 O O . LYS A 1 141 ? 6.569 0.708 -32.440 1.00 96.06 141 LYS A O 1
ATOM 1185 N N . TYR A 1 142 ? 7.578 0.816 -30.443 1.00 95.25 142 TYR A N 1
ATOM 1186 C CA . TYR A 1 142 ? 8.008 2.207 -30.571 1.00 95.25 142 TYR A CA 1
ATOM 1187 C C . TYR A 1 142 ? 8.985 2.409 -31.739 1.00 95.25 142 TYR A C 1
ATOM 1189 O O . TYR A 1 142 ? 8.800 3.312 -32.549 1.00 95.25 142 TYR A O 1
ATOM 1197 N N . ARG A 1 143 ? 9.999 1.544 -31.875 1.00 93.75 143 ARG A N 1
ATOM 1198 C CA . ARG A 1 143 ? 10.985 1.615 -32.969 1.00 93.75 143 ARG A CA 1
ATOM 1199 C C . ARG A 1 143 ? 10.395 1.276 -34.337 1.00 93.75 143 ARG A C 1
ATOM 1201 O O . ARG A 1 143 ? 10.906 1.764 -35.340 1.00 93.75 143 ARG A O 1
ATOM 1208 N N . ALA A 1 144 ? 9.341 0.462 -34.381 1.00 94.50 144 ALA A N 1
ATOM 1209 C CA . ALA A 1 144 ? 8.641 0.119 -35.615 1.00 94.50 144 ALA A CA 1
ATOM 1210 C C . ALA A 1 144 ? 7.818 1.286 -36.189 1.00 94.50 144 ALA A C 1
ATOM 1212 O O . ALA A 1 144 ? 7.497 1.264 -37.375 1.00 94.50 144 ALA A O 1
ATOM 1213 N N . GLN A 1 145 ? 7.502 2.313 -35.388 1.00 96.62 145 GLN A N 1
ATOM 1214 C CA . GLN A 1 145 ? 6.756 3.473 -35.873 1.00 96.62 145 GLN A CA 1
ATOM 1215 C C . GLN A 1 145 ? 7.508 4.173 -37.016 1.00 96.62 145 GLN A C 1
ATOM 1217 O O . GLN A 1 145 ? 8.707 4.434 -36.881 1.00 96.62 145 GLN A O 1
ATOM 1222 N N . PRO A 1 146 ? 6.826 4.561 -38.109 1.00 95.56 146 PRO A N 1
ATOM 1223 C CA . PRO A 1 146 ? 7.478 5.078 -39.313 1.00 95.56 146 PRO A CA 1
ATOM 1224 C C . PRO A 1 146 ? 8.321 6.330 -39.035 1.00 95.56 146 PRO A C 1
ATOM 1226 O O . PRO A 1 146 ? 9.475 6.404 -39.453 1.00 95.56 146 PRO A O 1
ATOM 1229 N N . LYS A 1 147 ? 7.803 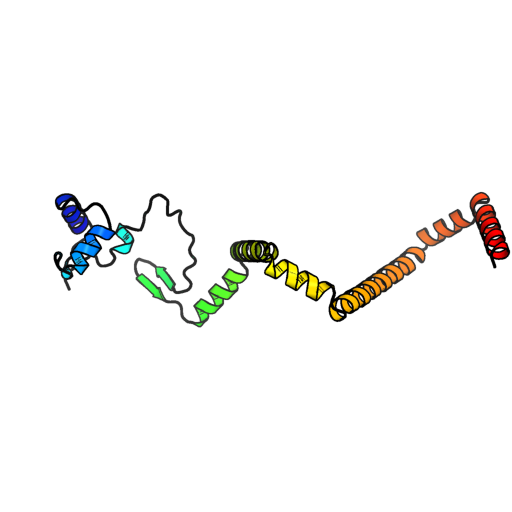7.266 -38.227 1.00 96.00 147 LYS A N 1
ATOM 1230 C CA . LYS A 1 147 ? 8.523 8.482 -37.809 1.00 96.00 147 LYS A CA 1
ATOM 1231 C C . LYS A 1 147 ? 9.803 8.168 -37.026 1.00 96.00 147 LYS A C 1
ATOM 1233 O O . LYS A 1 147 ? 10.831 8.808 -37.235 1.00 96.00 147 LYS A O 1
ATOM 1238 N N . VAL A 1 148 ? 9.753 7.188 -36.125 1.00 96.00 148 VAL A N 1
ATOM 1239 C CA . VAL A 1 148 ? 10.907 6.777 -35.309 1.00 96.00 148 VAL A CA 1
ATOM 1240 C C . VAL A 1 148 ? 11.920 6.023 -36.167 1.00 96.00 148 VAL A C 1
ATOM 1242 O O . VAL A 1 148 ? 13.108 6.331 -36.118 1.00 96.00 148 VAL A O 1
ATOM 1245 N N . LYS A 1 149 ? 11.457 5.098 -37.012 1.00 95.00 149 LYS A N 1
ATOM 1246 C CA . LYS A 1 149 ? 12.288 4.335 -37.949 1.00 95.00 149 LYS A CA 1
ATOM 1247 C C . LYS A 1 149 ? 13.038 5.249 -38.921 1.00 95.00 149 LYS A C 1
ATOM 1249 O O . LYS A 1 149 ? 14.238 5.067 -39.117 1.00 95.00 149 LYS A O 1
ATOM 1254 N N . ALA A 1 150 ? 12.369 6.267 -39.466 1.00 94.81 150 ALA A N 1
ATOM 1255 C CA . ALA A 1 150 ? 12.991 7.274 -40.324 1.00 94.81 150 ALA A CA 1
ATOM 1256 C C . ALA A 1 150 ? 14.083 8.063 -39.584 1.00 94.81 150 ALA A C 1
ATOM 1258 O O . ALA A 1 150 ? 15.186 8.214 -40.104 1.00 94.81 150 ALA A O 1
ATOM 1259 N N . LYS A 1 151 ? 13.823 8.492 -38.339 1.00 95.38 151 LYS A N 1
ATOM 1260 C CA . LYS A 1 151 ? 14.826 9.172 -37.501 1.00 95.38 151 LYS A CA 1
ATOM 1261 C C . LYS A 1 151 ? 16.035 8.289 -37.190 1.00 95.38 151 LYS A C 1
ATOM 1263 O O . LYS A 1 151 ? 17.160 8.770 -37.276 1.00 95.38 151 LYS A O 1
ATOM 1268 N N . ILE A 1 152 ? 15.817 7.012 -36.863 1.00 95.00 152 ILE A N 1
ATOM 1269 C CA . ILE A 1 152 ? 16.903 6.045 -36.634 1.00 95.00 152 ILE A CA 1
ATOM 1270 C C . ILE A 1 152 ? 17.745 5.895 -37.906 1.00 95.00 152 ILE A C 1
ATOM 1272 O O . ILE A 1 152 ? 18.962 6.028 -37.841 1.00 95.00 152 ILE A O 1
ATOM 1276 N N . LYS A 1 153 ? 17.109 5.707 -39.071 1.00 94.00 153 LYS A N 1
ATOM 1277 C CA . LYS A 1 153 ? 17.806 5.588 -40.362 1.00 94.00 153 LYS A CA 1
ATOM 1278 C C . LYS A 1 153 ? 18.599 6.854 -40.709 1.00 94.00 153 LYS A C 1
ATOM 1280 O O . LYS A 1 153 ? 19.736 6.755 -41.159 1.00 94.00 153 LYS A O 1
ATOM 1285 N N . ALA A 1 154 ? 18.025 8.036 -40.483 1.00 95.31 154 ALA A N 1
ATOM 1286 C CA . ALA A 1 154 ? 18.702 9.311 -40.713 1.00 95.31 154 ALA A CA 1
ATOM 1287 C C . ALA A 1 154 ? 19.918 9.493 -39.788 1.00 95.31 154 ALA A C 1
ATOM 1289 O O . ALA A 1 154 ? 20.974 9.922 -40.244 1.00 95.31 154 ALA A O 1
ATOM 1290 N N . TYR A 1 155 ? 19.795 9.125 -38.509 1.00 94.31 155 TYR A N 1
ATOM 1291 C CA . TYR A 1 155 ? 20.905 9.145 -37.555 1.00 94.31 155 TYR A CA 1
ATOM 1292 C C . TYR A 1 155 ? 22.022 8.170 -37.951 1.00 94.31 155 TYR A C 1
ATOM 1294 O O . TYR A 1 155 ? 23.187 8.557 -38.008 1.00 94.31 155 TYR A O 1
ATOM 1302 N N . ASP A 1 156 ? 21.664 6.932 -38.294 1.00 93.69 156 ASP A N 1
ATOM 1303 C CA . ASP A 1 156 ? 22.611 5.889 -38.699 1.00 93.69 156 ASP A CA 1
ATOM 1304 C C . ASP A 1 156 ? 23.330 6.197 -40.019 1.00 93.69 156 ASP A C 1
ATOM 1306 O O . ASP A 1 156 ? 24.409 5.661 -40.270 1.00 93.69 156 ASP A O 1
ATOM 1310 N N . ASN A 1 157 ? 22.754 7.056 -40.863 1.00 94.44 157 ASN A N 1
ATOM 1311 C CA . ASN A 1 157 ? 23.359 7.482 -42.120 1.00 94.44 157 ASN A CA 1
ATOM 1312 C C . ASN A 1 157 ? 24.364 8.629 -41.986 1.00 94.44 157 ASN A C 1
ATOM 1314 O O . ASN A 1 157 ? 25.055 8.911 -42.964 1.00 94.44 157 ASN A O 1
ATOM 1318 N N . ARG A 1 158 ? 24.497 9.247 -40.806 1.00 96.19 158 ARG A N 1
ATOM 1319 C CA . ARG A 1 158 ? 25.497 10.296 -40.575 1.00 96.19 158 ARG A CA 1
ATOM 1320 C C . ARG A 1 158 ? 26.920 9.728 -40.725 1.00 96.19 158 ARG A C 1
ATOM 1322 O O . ARG A 1 158 ? 27.196 8.656 -40.176 1.00 96.19 158 ARG A O 1
ATOM 1329 N N . PRO A 1 159 ? 27.833 10.427 -41.425 1.00 94.00 159 PRO A N 1
ATOM 1330 C CA . PRO A 1 159 ? 29.180 9.925 -41.710 1.00 94.00 159 PRO A CA 1
ATOM 1331 C C . PRO A 1 159 ? 29.978 9.638 -40.432 1.00 94.00 159 PRO A C 1
ATOM 1333 O O . PRO A 1 159 ? 30.570 8.568 -40.308 1.00 94.00 159 PRO A O 1
ATOM 1336 N N . GLU A 1 160 ? 29.891 10.522 -39.437 1.00 94.62 160 GLU A N 1
ATOM 1337 C CA . GLU A 1 160 ? 30.522 10.357 -38.119 1.00 94.62 160 GLU A CA 1
ATOM 1338 C C . GLU A 1 160 ? 30.058 9.077 -37.402 1.00 94.62 160 GLU A C 1
ATOM 1340 O O . GLU A 1 160 ? 30.860 8.312 -36.864 1.00 94.62 160 GLU A O 1
ATOM 1345 N N . VAL A 1 161 ? 28.750 8.795 -37.433 1.00 95.31 161 VAL A N 1
ATOM 1346 C CA . VAL A 1 161 ? 28.157 7.612 -36.789 1.00 95.31 161 VAL A CA 1
ATOM 1347 C C . VAL A 1 161 ? 28.600 6.332 -37.500 1.00 95.31 161 VAL A C 1
ATOM 1349 O O . VAL A 1 161 ? 28.940 5.347 -36.840 1.00 95.31 161 VAL A O 1
ATOM 1352 N N . LYS A 1 162 ? 28.643 6.336 -38.838 1.00 93.25 162 LYS A N 1
ATOM 1353 C CA . LYS A 1 162 ? 29.152 5.205 -39.630 1.00 93.25 162 LYS A CA 1
ATOM 1354 C C . LYS A 1 162 ? 30.628 4.935 -39.363 1.00 93.25 162 LYS A C 1
ATOM 1356 O O . LYS A 1 162 ? 30.992 3.779 -39.147 1.00 93.25 162 LYS A O 1
ATOM 1361 N N . ALA A 1 163 ? 31.459 5.977 -39.347 1.00 93.62 163 ALA A N 1
ATOM 1362 C CA . ALA A 1 163 ? 32.884 5.861 -39.045 1.00 93.62 163 ALA A CA 1
ATOM 1363 C C . ALA A 1 163 ? 33.098 5.242 -37.655 1.00 93.62 163 ALA A C 1
ATOM 1365 O O . ALA A 1 163 ? 33.834 4.264 -37.517 1.00 93.62 163 ALA A O 1
ATOM 1366 N N . ARG A 1 164 ? 32.349 5.713 -36.650 1.00 94.44 164 ARG A N 1
ATOM 1367 C CA . ARG A 1 164 ? 32.397 5.173 -35.287 1.00 94.44 164 ARG A CA 1
ATOM 1368 C C . ARG A 1 164 ? 31.953 3.710 -35.199 1.00 94.44 164 ARG A C 1
ATOM 1370 O O . ARG A 1 164 ? 32.578 2.934 -34.482 1.00 94.44 164 ARG A O 1
ATOM 1377 N N . LYS A 1 165 ? 30.899 3.306 -35.920 1.00 93.94 165 LYS A N 1
ATOM 1378 C CA . LYS A 1 165 ? 30.462 1.895 -35.965 1.00 93.94 165 LYS A CA 1
ATOM 1379 C C . LYS A 1 165 ? 31.548 0.984 -36.545 1.00 93.94 165 LYS A C 1
ATOM 1381 O O . LYS A 1 165 ? 31.829 -0.050 -35.950 1.00 93.94 165 LYS A O 1
ATOM 1386 N N . ARG A 1 166 ? 32.190 1.399 -37.644 1.00 92.69 166 ARG A N 1
ATOM 1387 C CA . ARG A 1 166 ? 33.312 0.667 -38.261 1.00 92.69 166 ARG A CA 1
ATOM 1388 C C . ARG A 1 166 ? 34.518 0.572 -37.328 1.00 92.69 166 ARG A C 1
ATOM 1390 O O . ARG A 1 166 ? 35.156 -0.470 -37.252 1.00 92.69 166 ARG A O 1
ATOM 1397 N N . GLN A 1 167 ? 34.834 1.645 -36.606 1.00 93.25 167 GLN A N 1
ATOM 1398 C CA . GLN A 1 167 ? 35.909 1.625 -35.616 1.00 93.25 167 GLN A CA 1
ATOM 1399 C C . GLN A 1 167 ? 35.603 0.648 -34.472 1.00 93.25 167 GLN A C 1
ATOM 1401 O O . GLN A 1 167 ? 36.447 -0.180 -34.146 1.00 93.25 167 GLN A O 1
ATOM 1406 N N . LEU A 1 168 ? 34.385 0.681 -33.922 1.00 93.25 168 LEU A N 1
ATOM 1407 C CA . LEU A 1 168 ? 33.958 -0.245 -32.869 1.00 93.25 168 LEU A CA 1
ATOM 1408 C C . LEU A 1 168 ? 34.025 -1.711 -33.327 1.00 93.25 168 LEU A C 1
ATOM 1410 O O . LEU A 1 168 ? 34.388 -2.590 -32.551 1.00 93.25 168 LEU A O 1
ATOM 1414 N N . GLU A 1 169 ? 33.666 -1.982 -34.579 1.00 93.38 169 GLU A N 1
ATOM 1415 C CA . GLU A 1 169 ? 33.767 -3.309 -35.186 1.00 93.38 169 GLU A CA 1
ATOM 1416 C C . GLU A 1 169 ? 35.223 -3.783 -35.280 1.00 93.38 169 GLU A C 1
ATOM 1418 O O . GLU A 1 169 ? 35.532 -4.883 -34.829 1.00 93.38 169 GLU A O 1
ATOM 1423 N N . ARG A 1 170 ? 36.134 -2.915 -35.742 1.00 93.12 170 ARG A N 1
ATOM 1424 C CA . ARG A 1 170 ? 37.583 -3.186 -35.759 1.00 93.12 170 ARG A CA 1
ATOM 1425 C C . ARG A 1 170 ? 38.157 -3.414 -34.360 1.00 93.12 170 ARG A C 1
ATOM 1427 O O . ARG A 1 170 ? 39.048 -4.231 -34.180 1.00 93.12 170 ARG A O 1
ATOM 1434 N N . GLU A 1 171 ? 37.687 -2.681 -33.356 1.00 94.06 171 GLU A N 1
ATOM 1435 C CA . GLU A 1 171 ? 38.118 -2.879 -31.967 1.00 94.06 171 GLU A CA 1
ATOM 1436 C C . GLU A 1 171 ? 37.612 -4.203 -31.387 1.00 94.06 171 GLU A C 1
ATOM 1438 O O . GLU A 1 171 ? 38.327 -4.847 -30.623 1.00 94.06 171 GLU A O 1
ATOM 1443 N N . ARG A 1 172 ? 36.398 -4.631 -31.754 1.00 91.56 172 ARG A N 1
ATOM 1444 C CA . ARG A 1 172 ? 35.858 -5.941 -31.366 1.00 91.56 172 ARG A CA 1
ATOM 1445 C C . ARG A 1 172 ? 36.625 -7.081 -32.019 1.00 91.56 172 ARG A C 1
ATOM 1447 O O . ARG A 1 172 ? 36.942 -8.035 -31.325 1.00 91.56 172 ARG A O 1
ATOM 1454 N N . SER A 1 173 ? 36.955 -6.961 -33.305 1.00 89.62 173 SER A N 1
ATOM 1455 C CA . SER A 1 173 ? 37.710 -7.991 -34.026 1.00 89.62 173 SER A CA 1
ATOM 1456 C C . SER A 1 173 ? 39.157 -8.120 -33.549 1.00 89.62 173 SER A C 1
ATOM 1458 O O . SER A 1 173 ? 39.743 -9.173 -33.711 1.00 89.62 173 SER A O 1
ATOM 1460 N N . LYS A 1 174 ? 39.740 -7.064 -32.967 1.00 87.69 174 LYS A N 1
ATOM 1461 C CA . LYS A 1 174 ? 41.078 -7.107 -32.347 1.00 87.69 174 LYS A CA 1
ATOM 1462 C C . LYS A 1 174 ? 41.091 -7.720 -30.942 1.00 87.69 174 LYS A C 1
ATOM 1464 O O . LYS A 1 174 ? 42.162 -8.016 -30.429 1.00 87.69 174 LYS A O 1
ATOM 1469 N N . LYS A 1 175 ? 39.930 -7.794 -30.283 1.00 78.94 175 LYS A N 1
ATOM 1470 C CA . LYS A 1 175 ? 39.771 -8.331 -28.920 1.00 78.94 175 LYS A CA 1
ATOM 1471 C C . LYS A 1 175 ? 39.271 -9.780 -28.896 1.00 78.94 175 LYS A C 1
ATOM 1473 O O . LYS A 1 175 ? 39.231 -10.355 -27.812 1.00 78.94 175 LYS A O 1
ATOM 1478 N N . ALA A 1 176 ? 38.821 -10.297 -30.036 1.00 63.66 176 ALA A N 1
ATOM 1479 C CA . ALA A 1 176 ? 38.434 -11.690 -30.243 1.00 63.66 176 ALA A CA 1
ATOM 1480 C C . ALA A 1 176 ? 39.643 -12.477 -30.750 1.00 63.66 176 ALA A C 1
ATOM 1482 O O . ALA A 1 176 ? 39.751 -13.657 -30.360 1.00 63.66 176 ALA A O 1
#